Protein AF-A0A1S2LSZ5-F1 (afdb_monomer)

InterPro domains:
  IPR036388 Winged helix-like DNA-binding domain superfamily [G3DSA:1.10.10.10] (20-90)
  IPR036390 Winged helix DNA-binding domain superfamily [SSF46785] (25-77)
  IPR045651 Domain of unknown function DUF6398 [PF19935] (2-64)

Organism: NCBI:txid393763

pLDDT: mean 88.51, std 9.72, range [57.28, 97.44]

Structure (mmCIF, N/CA/C/O backbone):
data_AF-A0A1S2LSZ5-F1
#
_entry.id   AF-A0A1S2LSZ5-F1
#
loop_
_atom_site.group_PDB
_atom_site.id
_atom_site.type_symbol
_atom_site.label_atom_id
_atom_site.label_alt_id
_atom_site.label_comp_id
_atom_site.label_asym_id
_atom_site.label_entity_id
_atom_site.label_seq_id
_atom_site.pdbx_PDB_ins_code
_atom_site.Cartn_x
_atom_site.Cartn_y
_atom_site.Cartn_z
_atom_site.occupancy
_atom_site.B_iso_or_equiv
_atom_site.auth_seq_id
_atom_site.auth_comp_id
_atom_site.auth_asym_id
_atom_site.auth_atom_id
_atom_site.pdbx_PDB_model_num
ATOM 1 N N . MET A 1 1 ? 32.255 -9.014 -47.765 1.00 58.09 1 MET A N 1
ATOM 2 C CA . MET A 1 1 ? 30.830 -9.065 -47.355 1.00 58.09 1 MET A CA 1
ATOM 3 C C . MET A 1 1 ? 30.594 -9.249 -45.842 1.00 58.09 1 MET A C 1
ATOM 5 O O . MET A 1 1 ? 29.450 -9.121 -45.437 1.00 58.09 1 MET A O 1
ATOM 9 N N . LYS A 1 2 ? 31.616 -9.469 -44.988 1.00 57.28 2 LYS A N 1
ATOM 10 C CA . LYS A 1 2 ? 31.436 -9.709 -43.534 1.00 57.28 2 LYS A CA 1
ATOM 11 C C . LYS A 1 2 ? 30.922 -8.504 -42.713 1.00 57.28 2 LYS A C 1
ATOM 13 O O . LYS A 1 2 ? 30.093 -8.690 -41.836 1.00 57.28 2 LYS A O 1
ATOM 18 N N . GLY A 1 3 ? 31.297 -7.269 -43.065 1.00 60.22 3 GLY A N 1
ATOM 19 C CA . GLY A 1 3 ? 30.986 -6.093 -42.232 1.00 60.22 3 GLY A CA 1
ATOM 20 C C . GLY A 1 3 ? 29.507 -5.684 -42.137 1.00 60.22 3 GLY A C 1
ATOM 21 O O . GLY A 1 3 ? 29.098 -5.144 -41.121 1.00 60.22 3 GLY A O 1
ATOM 22 N N . LYS A 1 4 ? 28.664 -5.952 -43.148 1.00 63.38 4 LYS A N 1
ATOM 23 C CA . LYS A 1 4 ? 27.231 -5.580 -43.085 1.00 63.38 4 LYS A CA 1
ATOM 24 C C . LYS A 1 4 ? 26.403 -6.523 -42.205 1.00 63.38 4 LYS A C 1
ATOM 26 O O . LYS A 1 4 ? 25.440 -6.077 -41.592 1.00 63.38 4 LYS A O 1
ATOM 31 N N . ILE A 1 5 ? 26.782 -7.801 -42.143 1.00 68.38 5 ILE A N 1
ATOM 32 C CA . ILE A 1 5 ? 26.088 -8.828 -41.352 1.00 68.38 5 ILE A CA 1
ATOM 33 C C . ILE A 1 5 ? 26.384 -8.633 -39.860 1.00 68.38 5 ILE A C 1
ATOM 35 O O . ILE A 1 5 ? 25.473 -8.705 -39.043 1.00 68.38 5 ILE A O 1
ATOM 39 N N . GLU A 1 6 ? 27.630 -8.303 -39.513 1.00 71.81 6 GLU A N 1
ATOM 40 C CA . GLU A 1 6 ? 28.047 -8.042 -38.127 1.00 71.81 6 GLU A CA 1
ATOM 41 C C . GLU A 1 6 ? 27.370 -6.790 -37.542 1.00 71.81 6 GLU A C 1
ATOM 43 O O . GLU A 1 6 ? 26.903 -6.817 -36.405 1.00 71.81 6 GLU A O 1
ATOM 48 N N . ILE A 1 7 ? 27.225 -5.721 -38.338 1.00 78.44 7 ILE A N 1
ATOM 49 C CA . ILE A 1 7 ? 26.535 -4.490 -37.913 1.00 78.44 7 ILE A CA 1
ATOM 50 C C . ILE A 1 7 ? 25.037 -4.741 -37.688 1.00 78.44 7 ILE A C 1
ATOM 52 O O . ILE A 1 7 ? 24.481 -4.290 -36.687 1.00 78.44 7 ILE A O 1
ATOM 56 N N . TRP A 1 8 ? 24.380 -5.485 -38.585 1.00 79.06 8 TRP A N 1
ATOM 57 C CA . TRP A 1 8 ? 22.968 -5.845 -38.415 1.00 79.06 8 TRP A CA 1
ATOM 58 C C . TRP A 1 8 ? 22.747 -6.743 -37.196 1.00 79.06 8 TRP A C 1
ATOM 60 O O . TRP A 1 8 ? 21.814 -6.509 -36.433 1.00 79.06 8 TRP A O 1
ATOM 70 N N . ALA A 1 9 ? 23.625 -7.723 -36.966 1.00 80.75 9 ALA A N 1
ATOM 71 C CA . ALA A 1 9 ? 23.545 -8.588 -35.792 1.00 80.75 9 ALA A CA 1
ATOM 72 C C . ALA A 1 9 ? 23.690 -7.792 -34.482 1.00 80.75 9 ALA A C 1
ATOM 74 O O . ALA A 1 9 ? 22.892 -7.980 -33.566 1.00 80.75 9 ALA A O 1
ATOM 75 N N . ALA A 1 10 ? 24.643 -6.856 -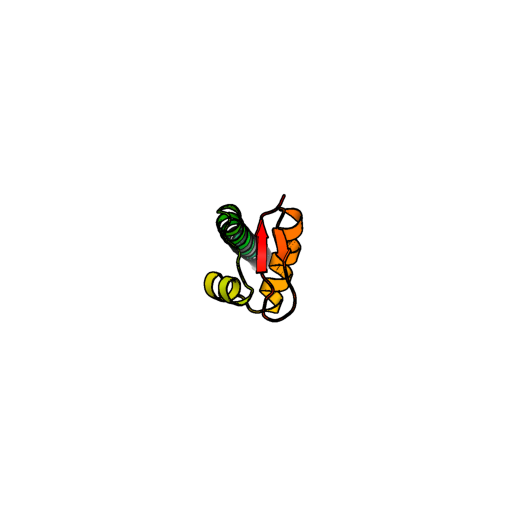34.408 1.00 80.5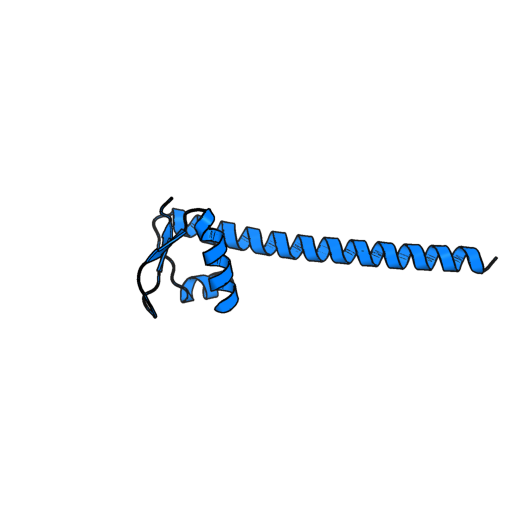6 10 ALA A N 1
ATOM 76 C CA . ALA A 1 10 ? 24.833 -6.008 -33.231 1.00 80.56 10 ALA A CA 1
ATOM 77 C C . ALA A 1 10 ? 23.623 -5.091 -32.959 1.00 80.56 10 ALA A C 1
ATOM 79 O O . ALA A 1 10 ? 23.178 -4.981 -31.816 1.00 80.56 10 ALA A O 1
ATOM 80 N N . ALA A 1 11 ? 23.052 -4.481 -34.004 1.00 83.12 11 ALA A N 1
ATOM 81 C CA . ALA A 1 11 ? 21.862 -3.636 -33.881 1.00 83.12 11 ALA A CA 1
ATOM 82 C C . ALA A 1 11 ? 20.634 -4.428 -33.397 1.00 83.12 11 ALA A C 1
ATOM 84 O O . ALA A 1 11 ? 19.893 -3.954 -32.535 1.00 83.12 11 ALA A O 1
ATOM 85 N N . VAL A 1 12 ? 20.444 -5.652 -33.904 1.00 87.12 12 VAL A N 1
ATOM 86 C CA . VAL A 1 12 ? 19.355 -6.542 -33.475 1.00 87.12 12 VAL A CA 1
ATOM 87 C C . VAL A 1 12 ? 19.533 -6.968 -32.017 1.00 87.12 12 VAL A C 1
ATOM 89 O O . VAL A 1 12 ? 18.574 -6.899 -31.255 1.00 87.12 12 VAL A O 1
ATOM 92 N N . ILE A 1 13 ? 20.743 -7.347 -31.595 1.00 85.31 13 ILE A N 1
ATOM 93 C CA . ILE A 1 13 ? 21.017 -7.738 -30.200 1.00 85.31 13 ILE A CA 1
ATOM 94 C C . ILE A 1 13 ? 20.728 -6.579 -29.236 1.00 85.31 13 ILE A C 1
ATOM 96 O O . ILE A 1 13 ? 20.063 -6.784 -28.221 1.00 85.31 13 ILE A O 1
ATOM 100 N N . HIS A 1 14 ? 21.164 -5.360 -29.564 1.00 82.00 14 HIS A N 1
ATOM 101 C CA . HIS A 1 14 ? 20.899 -4.180 -28.736 1.00 82.00 14 HIS A CA 1
ATOM 102 C C . HIS A 1 14 ? 19.398 -3.8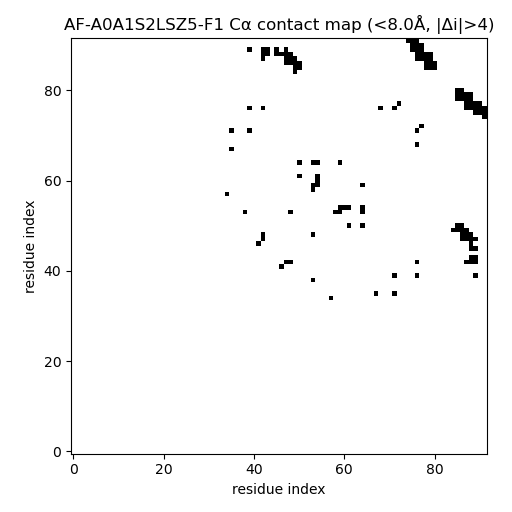52 -28.658 1.00 82.00 14 HIS A C 1
ATOM 104 O O . HIS A 1 14 ? 18.872 -3.591 -27.576 1.00 82.00 14 HIS A O 1
ATOM 110 N N . ALA A 1 15 ? 18.685 -3.908 -29.789 1.00 82.88 15 ALA A N 1
ATOM 111 C CA . ALA A 1 15 ? 17.242 -3.675 -29.825 1.00 82.88 15 ALA A CA 1
ATOM 112 C C . ALA A 1 15 ? 16.464 -4.729 -29.016 1.00 82.88 15 ALA A C 1
ATOM 114 O O . ALA A 1 15 ? 15.566 -4.374 -28.257 1.00 82.88 15 ALA A O 1
ATOM 115 N N . LEU A 1 16 ? 16.830 -6.010 -29.126 1.00 82.69 16 LEU A N 1
ATOM 116 C CA . LEU A 1 16 ? 16.216 -7.087 -28.344 1.00 82.69 16 LEU A CA 1
ATOM 117 C C . LEU A 1 16 ? 16.495 -6.944 -26.842 1.00 82.69 16 LEU A C 1
ATOM 119 O O . LEU A 1 16 ? 15.592 -7.172 -26.039 1.00 82.69 16 LEU A O 1
ATOM 123 N N . GLY A 1 17 ? 17.708 -6.525 -26.461 1.00 81.88 17 GLY A N 1
ATOM 124 C CA . GLY A 1 17 ? 18.043 -6.203 -25.071 1.00 81.88 17 GLY A CA 1
ATOM 125 C C . GLY A 1 17 ? 17.130 -5.116 -24.500 1.00 81.88 17 GLY A C 1
ATOM 126 O O . GLY A 1 17 ? 16.482 -5.333 -23.479 1.00 81.88 17 GLY A O 1
ATOM 127 N N . SER A 1 18 ? 16.985 -4.001 -25.221 1.00 80.12 18 SER A N 1
ATOM 128 C CA . SER A 1 18 ? 16.105 -2.894 -24.819 1.00 80.12 18 SER A CA 1
ATOM 129 C C . SER A 1 18 ? 14.625 -3.301 -24.732 1.00 80.12 18 SER A C 1
ATOM 131 O O . SER A 1 18 ? 13.920 -2.877 -23.817 1.00 80.12 18 SER A O 1
ATOM 133 N N . ILE A 1 19 ? 14.139 -4.158 -25.638 1.00 84.12 19 ILE A N 1
ATOM 134 C CA . ILE A 1 19 ? 12.759 -4.671 -25.588 1.00 84.12 19 ILE A CA 1
ATOM 135 C C . ILE A 1 19 ? 12.533 -5.513 -24.327 1.00 84.12 19 ILE A C 1
ATOM 137 O O . ILE A 1 19 ? 11.516 -5.337 -23.655 1.00 84.12 19 ILE A O 1
ATOM 141 N N . ASN A 1 20 ? 13.474 -6.395 -23.986 1.00 83.38 20 ASN A N 1
ATOM 142 C CA . ASN A 1 20 ? 13.363 -7.238 -22.795 1.00 83.38 20 ASN A CA 1
ATOM 143 C C . ASN A 1 20 ? 13.371 -6.409 -21.503 1.00 83.38 20 ASN A C 1
ATOM 145 O O . ASN A 1 20 ? 12.588 -6.695 -20.598 1.00 83.38 20 ASN A O 1
ATOM 149 N N . GLU A 1 21 ? 14.197 -5.363 -21.427 1.00 81.81 21 GLU A N 1
ATOM 150 C CA . GLU A 1 21 ? 14.216 -4.433 -20.289 1.00 81.81 21 GLU A CA 1
ATOM 151 C C . GLU A 1 21 ? 12.864 -3.730 -20.114 1.00 81.81 21 GLU A C 1
ATOM 153 O O . GLU A 1 21 ? 12.283 -3.772 -19.029 1.00 81.81 21 GLU A O 1
ATOM 158 N N . LEU A 1 22 ? 12.300 -3.177 -21.193 1.00 81.56 22 LEU A N 1
ATOM 159 C CA . LEU A 1 22 ? 10.985 -2.529 -21.158 1.00 81.56 22 LEU A CA 1
ATOM 160 C C . LEU A 1 22 ? 9.864 -3.497 -20.759 1.00 81.56 22 LEU A C 1
ATOM 162 O O . LEU A 1 22 ? 8.925 -3.106 -20.060 1.00 81.56 22 LEU A O 1
ATOM 166 N N . GLN A 1 23 ? 9.927 -4.754 -21.205 1.00 80.69 23 GLN A N 1
ATOM 167 C CA . GLN A 1 23 ? 8.954 -5.768 -20.798 1.00 80.69 23 GLN A CA 1
ATOM 168 C C . GLN A 1 23 ? 9.091 -6.125 -19.320 1.00 80.69 23 GLN A C 1
ATOM 170 O O . GLN A 1 23 ? 8.080 -6.223 -18.626 1.00 80.69 23 GLN A O 1
A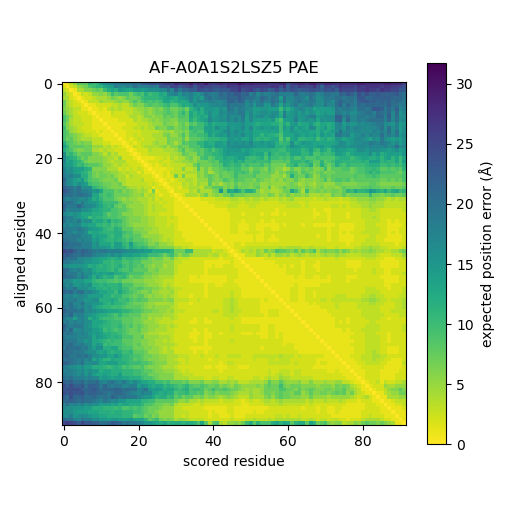TOM 175 N N . TYR A 1 24 ? 10.319 -6.258 -18.827 1.00 79.88 24 TYR A N 1
ATOM 176 C CA . TYR A 1 24 ? 10.587 -6.536 -17.422 1.00 79.88 24 TYR A CA 1
ATOM 177 C C . TYR A 1 24 ? 10.119 -5.395 -16.506 1.00 79.88 24 TYR A C 1
ATOM 179 O O . TYR A 1 24 ? 9.476 -5.642 -15.484 1.00 79.88 24 TYR A O 1
ATOM 187 N N . GLU A 1 25 ? 10.374 -4.142 -16.886 1.00 77.06 25 GLU A N 1
ATOM 188 C CA . GLU A 1 25 ? 9.864 -2.969 -16.168 1.00 77.06 25 GLU A CA 1
ATOM 189 C C . GLU A 1 25 ? 8.333 -2.940 -16.147 1.00 77.06 25 GLU A C 1
ATOM 191 O O . GLU A 1 25 ? 7.729 -2.741 -15.091 1.00 77.06 25 GLU A O 1
ATOM 196 N N . ARG A 1 26 ? 7.687 -3.195 -17.294 1.00 72.69 26 ARG A N 1
ATOM 197 C CA . ARG A 1 26 ? 6.221 -3.263 -17.379 1.00 72.69 26 ARG A CA 1
ATOM 198 C C . ARG A 1 26 ? 5.642 -4.365 -16.503 1.00 72.69 26 ARG A C 1
ATOM 200 O O . ARG A 1 26 ? 4.655 -4.108 -15.820 1.00 72.69 26 ARG A O 1
ATOM 207 N N . GLN A 1 27 ? 6.245 -5.553 -16.503 1.00 79.75 27 GLN A N 1
ATOM 208 C CA . GLN A 1 27 ? 5.781 -6.662 -15.673 1.00 79.75 27 GLN A CA 1
ATOM 209 C C . GLN A 1 27 ? 5.841 -6.291 -14.189 1.00 79.75 27 GLN A C 1
ATOM 211 O O . GLN A 1 27 ? 4.841 -6.416 -13.494 1.00 79.75 27 GLN A O 1
ATOM 216 N N . GLN A 1 28 ? 6.950 -5.708 -13.725 1.00 79.06 28 GLN A N 1
ATOM 217 C CA . GL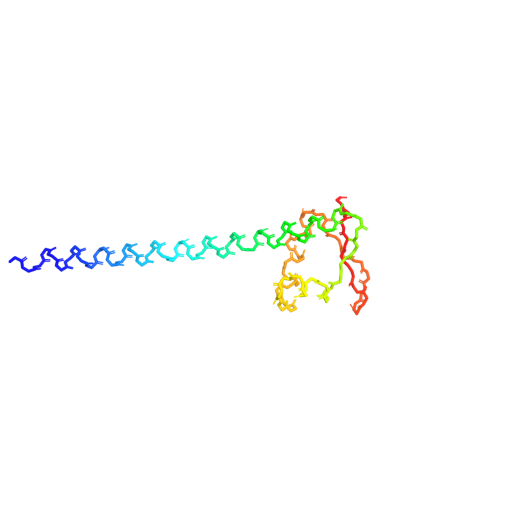N A 1 28 ? 7.061 -5.258 -12.334 1.00 79.06 28 GLN A CA 1
ATOM 218 C C . GLN A 1 28 ? 6.028 -4.187 -11.952 1.00 79.06 28 GLN A C 1
ATOM 220 O O . GLN A 1 28 ? 5.543 -4.172 -10.818 1.00 79.06 28 GLN A O 1
ATOM 225 N N . ILE A 1 29 ? 5.700 -3.270 -12.869 1.00 78.62 29 ILE A N 1
ATOM 226 C CA . ILE A 1 29 ? 4.656 -2.263 -12.634 1.00 78.62 29 ILE A CA 1
ATOM 227 C C . ILE A 1 29 ? 3.290 -2.941 -12.505 1.00 78.62 29 ILE A C 1
ATOM 229 O O . ILE A 1 29 ? 2.553 -2.630 -11.570 1.00 78.62 29 ILE A O 1
ATOM 233 N N . LEU A 1 30 ? 2.966 -3.875 -13.404 1.00 67.94 30 LEU A N 1
ATOM 234 C CA . LEU A 1 30 ? 1.704 -4.619 -13.369 1.00 67.94 30 LEU A CA 1
ATOM 235 C C . LEU A 1 30 ? 1.566 -5.425 -12.074 1.00 67.94 30 LEU A C 1
ATOM 237 O O . LEU A 1 30 ? 0.544 -5.301 -11.401 1.00 67.94 30 LEU A O 1
ATOM 241 N N . ASP A 1 31 ? 2.618 -6.138 -11.669 1.00 86.06 31 ASP A N 1
ATOM 242 C CA . ASP A 1 31 ? 2.640 -6.911 -10.422 1.00 86.06 31 ASP A CA 1
ATOM 243 C C . ASP A 1 31 ? 2.387 -6.005 -9.200 1.00 86.06 31 ASP A C 1
ATOM 245 O O . ASP A 1 31 ? 1.687 -6.367 -8.250 1.00 86.06 31 ASP A O 1
ATOM 249 N N . LYS A 1 32 ? 2.923 -4.778 -9.221 1.00 89.69 32 LYS A N 1
ATOM 250 C CA . LYS A 1 32 ? 2.728 -3.800 -8.144 1.00 89.69 32 LYS A CA 1
ATOM 251 C C . LYS A 1 32 ? 1.301 -3.249 -8.104 1.00 89.69 32 LYS A C 1
ATOM 253 O O . LYS A 1 32 ? 0.736 -3.112 -7.015 1.00 89.69 32 LYS A O 1
ATOM 258 N N . GLU A 1 33 ? 0.731 -2.902 -9.254 1.00 93.19 33 GLU A N 1
ATOM 259 C CA . GLU A 1 33 ? -0.641 -2.390 -9.337 1.00 93.19 33 GLU A CA 1
ATOM 260 C C . GLU A 1 33 ? -1.667 -3.467 -8.967 1.00 93.19 33 GLU A C 1
ATOM 262 O O . GLU A 1 33 ? -2.626 -3.186 -8.246 1.00 93.19 33 GLU A O 1
ATOM 267 N N . GLU A 1 34 ? -1.427 -4.724 -9.339 1.00 93.75 34 GLU A N 1
ATOM 268 C CA . GLU A 1 34 ? -2.266 -5.848 -8.919 1.00 93.75 34 GLU A CA 1
ATOM 269 C C . GLU A 1 34 ? -2.292 -5.994 -7.389 1.00 93.75 34 GLU A C 1
ATOM 271 O O . GLU A 1 34 ? -3.359 -6.126 -6.776 1.00 93.75 34 GLU A O 1
ATOM 276 N N . VAL A 1 35 ? -1.128 -5.872 -6.739 1.00 95.19 35 VAL A N 1
ATOM 277 C CA . VAL A 1 35 ? -1.029 -5.882 -5.273 1.00 95.19 35 VAL A CA 1
ATOM 278 C C . VAL A 1 35 ? -1.812 -4.724 -4.645 1.00 95.19 35 VAL A C 1
ATOM 280 O O . VAL A 1 35 ? -2.530 -4.938 -3.662 1.00 95.19 35 VAL A O 1
ATOM 283 N N . LYS A 1 36 ? -1.714 -3.509 -5.198 1.00 96.19 36 LYS A N 1
ATOM 284 C CA . LYS A 1 36 ? -2.480 -2.345 -4.717 1.00 96.19 36 LYS A CA 1
ATOM 285 C C . LYS A 1 36 ? -3.977 -2.586 -4.797 1.00 96.19 36 LYS A C 1
ATOM 287 O O . LYS A 1 36 ? -4.667 -2.406 -3.792 1.00 96.19 36 LYS A O 1
ATOM 292 N N . ILE A 1 37 ? -4.459 -3.034 -5.956 1.00 96.12 37 ILE A N 1
ATOM 293 C CA . ILE A 1 37 ? -5.874 -3.332 -6.185 1.00 96.12 37 ILE A CA 1
ATOM 294 C C . ILE A 1 37 ? -6.347 -4.371 -5.172 1.00 96.12 37 ILE A C 1
ATOM 296 O O . ILE A 1 37 ? -7.346 -4.146 -4.494 1.00 96.12 37 ILE A O 1
ATOM 300 N N . ARG A 1 38 ? -5.598 -5.464 -4.986 1.00 95.19 38 ARG A N 1
ATOM 301 C CA . ARG A 1 38 ? -5.953 -6.520 -4.031 1.00 95.19 38 ARG A CA 1
ATOM 302 C C . ARG A 1 38 ? -6.098 -5.996 -2.601 1.00 95.19 38 ARG A C 1
ATOM 304 O O . ARG A 1 38 ? -7.084 -6.314 -1.936 1.00 95.19 38 ARG A O 1
ATOM 311 N N . ILE A 1 39 ? -5.140 -5.202 -2.119 1.00 96.81 39 ILE A N 1
ATOM 312 C CA . ILE A 1 39 ? -5.204 -4.625 -0.767 1.00 96.81 39 ILE A CA 1
ATOM 313 C C . ILE A 1 39 ? -6.362 -3.633 -0.650 1.00 96.81 39 ILE A C 1
ATOM 315 O O . ILE A 1 39 ? -7.133 -3.711 0.309 1.00 96.81 39 ILE A O 1
ATOM 319 N N . LEU A 1 40 ? -6.526 -2.742 -1.628 1.00 96.50 40 LEU A N 1
ATOM 320 C CA . LEU A 1 40 ? -7.591 -1.743 -1.622 1.00 96.50 40 LEU A CA 1
ATOM 321 C C . LEU A 1 40 ? -8.981 -2.394 -1.659 1.00 96.50 40 LEU A C 1
ATOM 323 O O . LEU A 1 40 ? -9.863 -1.975 -0.913 1.00 96.50 40 LEU A O 1
ATOM 327 N N . SER A 1 41 ? -9.169 -3.447 -2.458 1.00 96.69 41 SER A N 1
ATOM 328 C CA . SER A 1 41 ? -10.416 -4.216 -2.514 1.00 96.69 41 SER A CA 1
ATOM 329 C C . SER A 1 41 ? -10.786 -4.820 -1.164 1.00 96.69 41 SER A C 1
ATOM 331 O O . SER A 1 41 ? -11.952 -4.768 -0.796 1.00 96.69 41 SER A O 1
ATOM 333 N N . ILE A 1 42 ? -9.816 -5.340 -0.402 1.00 96.56 42 ILE A N 1
ATOM 334 C CA . ILE A 1 42 ? -10.068 -5.868 0.949 1.00 96.56 42 ILE A CA 1
ATOM 335 C C . ILE A 1 42 ? -10.422 -4.737 1.921 1.00 96.56 42 ILE A C 1
ATOM 337 O O . ILE A 1 42 ? -11.347 -4.874 2.715 1.00 96.56 42 ILE A O 1
ATOM 341 N N . LEU A 1 43 ? -9.703 -3.614 1.874 1.00 96.81 43 LEU A N 1
ATOM 342 C CA . LEU A 1 43 ? -9.967 -2.485 2.771 1.00 96.81 43 LEU A CA 1
ATOM 343 C C . LEU A 1 43 ? -11.341 -1.849 2.517 1.00 96.81 43 LEU A C 1
ATOM 345 O O . LEU A 1 43 ? -11.984 -1.391 3.459 1.00 96.81 43 LEU A O 1
ATOM 349 N N . LYS A 1 44 ? -11.807 -1.861 1.263 1.00 96.00 44 LYS A N 1
ATOM 350 C CA . LYS A 1 44 ? -13.137 -1.383 0.860 1.00 96.00 44 LYS A CA 1
ATOM 351 C C . LYS A 1 44 ? -14.296 -2.252 1.368 1.00 96.00 44 LYS A C 1
ATOM 353 O O . LYS A 1 44 ? -15.432 -1.804 1.283 1.00 96.00 44 LYS A O 1
ATOM 358 N N . THR A 1 45 ? -14.055 -3.450 1.914 1.00 95.62 45 THR A N 1
ATOM 359 C CA . THR A 1 45 ? -15.112 -4.293 2.518 1.00 95.62 45 THR A CA 1
ATOM 360 C C . THR A 1 45 ? -15.350 -3.993 4.008 1.00 95.62 45 THR A C 1
ATOM 362 O O . THR A 1 45 ? -15.664 -4.908 4.768 1.00 95.62 45 THR A O 1
ATOM 365 N N . ASP A 1 46 ? -15.083 -2.767 4.467 1.00 87.38 46 ASP A N 1
ATOM 366 C CA . ASP A 1 46 ? -15.109 -2.345 5.883 1.00 87.38 46 ASP A CA 1
ATOM 367 C C . ASP A 1 46 ? -14.189 -3.146 6.831 1.00 87.38 46 ASP A C 1
ATOM 369 O O . ASP A 1 46 ? -14.278 -3.060 8.060 1.00 87.38 46 ASP A O 1
ATOM 373 N N . ARG A 1 47 ? -13.242 -3.912 6.276 1.00 94.12 47 ARG A N 1
ATOM 374 C CA . ARG A 1 47 ? -12.245 -4.665 7.039 1.00 94.12 47 ARG A CA 1
ATOM 375 C C . ARG A 1 47 ? -10.966 -3.849 7.196 1.00 94.12 47 ARG A C 1
ATOM 377 O O . ARG A 1 47 ? -10.426 -3.310 6.239 1.00 94.12 47 ARG A O 1
ATOM 384 N N . SER A 1 48 ? -10.403 -3.856 8.403 1.00 96.25 48 SER A N 1
ATOM 385 C CA . SER A 1 48 ? -9.055 -3.335 8.642 1.00 96.25 48 SER A CA 1
ATOM 386 C C . SER A 1 48 ? -7.970 -4.386 8.385 1.00 96.25 48 SER A C 1
ATOM 388 O O . SER A 1 48 ? -8.177 -5.554 8.722 1.00 96.25 48 SER A O 1
ATOM 390 N N . LEU A 1 49 ? -6.789 -3.968 7.920 1.00 96.88 49 LEU A N 1
ATOM 391 C CA . LEU A 1 49 ? -5.607 -4.833 7.788 1.00 96.88 49 LEU A CA 1
ATOM 392 C C . LEU A 1 49 ? -4.434 -4.346 8.639 1.00 96.88 49 LEU A C 1
ATOM 394 O O . LEU A 1 49 ? -4.179 -3.152 8.754 1.00 96.88 49 LEU A O 1
ATOM 398 N N . THR A 1 50 ? -3.673 -5.273 9.206 1.00 96.25 50 THR A N 1
ATOM 399 C CA . THR A 1 50 ? -2.396 -4.998 9.877 1.00 96.25 50 THR A CA 1
ATOM 400 C C . THR A 1 50 ? -1.208 -5.173 8.929 1.00 96.25 50 THR A C 1
ATOM 402 O O . THR A 1 50 ? -1.283 -5.864 7.914 1.00 96.25 50 THR A O 1
ATOM 405 N N . ASN A 1 51 ? -0.040 -4.648 9.318 1.00 94.75 51 ASN A N 1
ATOM 406 C CA . ASN A 1 51 ? 1.224 -4.932 8.624 1.00 94.75 51 ASN A CA 1
ATOM 407 C C . ASN A 1 51 ? 1.516 -6.437 8.494 1.00 94.75 51 ASN A C 1
ATOM 409 O O . ASN A 1 51 ? 2.162 -6.861 7.542 1.00 94.75 51 ASN A O 1
ATOM 413 N N . LYS A 1 52 ? 1.105 -7.260 9.468 1.00 94.81 52 LYS A N 1
ATOM 414 C CA . LYS A 1 52 ? 1.326 -8.711 9.410 1.00 94.81 52 LYS A CA 1
ATOM 415 C C . LYS A 1 52 ? 0.463 -9.349 8.324 1.00 94.81 52 LYS A C 1
ATOM 417 O O . LYS A 1 52 ? 1.000 -10.100 7.522 1.00 94.81 52 LYS A O 1
ATOM 422 N N . GLU A 1 53 ? -0.821 -9.010 8.282 1.00 95.94 53 GLU A N 1
ATOM 423 C CA . GLU A 1 53 ? -1.752 -9.558 7.291 1.00 95.94 53 GLU A CA 1
A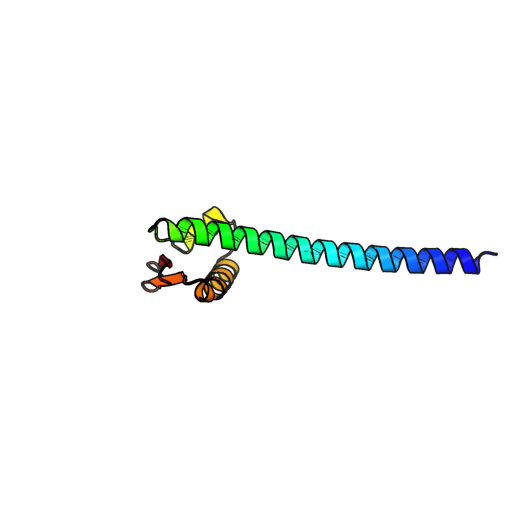TOM 424 C C . GLU A 1 53 ? -1.358 -9.162 5.868 1.00 95.94 53 GLU A C 1
ATOM 426 O O . GLU A 1 53 ? -1.340 -10.020 4.995 1.00 95.94 53 GLU A O 1
ATOM 431 N N . ILE A 1 54 ? -0.953 -7.908 5.633 1.00 95.56 54 ILE A N 1
ATOM 432 C CA . ILE A 1 54 ? -0.517 -7.482 4.293 1.00 95.56 54 ILE A CA 1
ATOM 433 C C . ILE A 1 54 ? 0.697 -8.296 3.837 1.00 95.56 54 ILE A C 1
ATOM 435 O O . ILE A 1 54 ? 0.677 -8.841 2.741 1.00 95.56 54 ILE A O 1
ATOM 439 N N . ARG A 1 55 ? 1.715 -8.464 4.693 1.00 95.00 55 ARG A N 1
ATOM 440 C CA . ARG A 1 55 ? 2.888 -9.295 4.362 1.00 95.00 55 ARG A CA 1
ATOM 441 C C . ARG A 1 55 ? 2.520 -10.751 4.075 1.00 95.00 55 ARG A C 1
ATOM 443 O O . ARG A 1 55 ? 3.146 -11.370 3.230 1.00 95.00 55 ARG A O 1
ATOM 450 N N . GLN A 1 56 ? 1.522 -11.301 4.768 1.00 95.44 56 GLN A N 1
ATOM 451 C CA . GLN A 1 56 ? 1.041 -12.662 4.511 1.00 95.44 56 GLN A CA 1
ATOM 452 C C . GLN A 1 56 ? 0.266 -12.772 3.193 1.00 95.44 56 GLN A C 1
ATOM 454 O O . GLN A 1 56 ? 0.315 -13.813 2.552 1.00 95.44 56 GLN A O 1
ATOM 459 N N . LEU A 1 57 ? -0.445 -11.719 2.788 1.00 94.62 57 LEU A N 1
ATOM 460 C CA . LEU A 1 57 ? -1.214 -11.699 1.543 1.00 94.62 57 LEU A CA 1
ATOM 461 C C . LEU A 1 57 ? -0.336 -11.499 0.303 1.00 94.62 57 LEU A C 1
ATOM 463 O O . LEU A 1 57 ? -0.700 -11.984 -0.768 1.00 94.62 57 LEU A O 1
ATOM 467 N N . THR A 1 58 ? 0.765 -10.756 0.438 1.00 92.88 58 THR A N 1
ATOM 468 C CA . THR A 1 58 ? 1.570 -10.272 -0.696 1.00 92.88 58 THR A CA 1
ATOM 469 C C .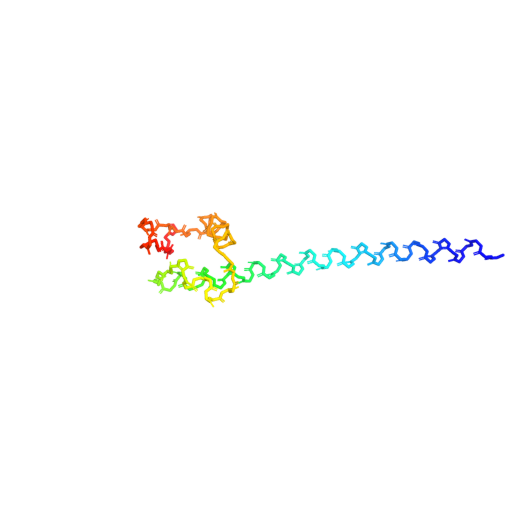 THR A 1 58 ? 3.009 -10.779 -0.705 1.00 92.88 58 THR A C 1
ATOM 471 O O . THR A 1 58 ? 3.758 -10.425 -1.607 1.00 92.88 58 THR A O 1
ATOM 474 N N . GLU A 1 59 ? 3.426 -11.519 0.326 1.00 93.00 59 GLU A N 1
ATOM 475 C CA . GLU A 1 59 ? 4.813 -11.971 0.546 1.00 93.00 59 GLU A CA 1
ATOM 476 C C . GLU A 1 59 ? 5.853 -10.834 0.618 1.00 93.00 59 GLU A C 1
ATOM 478 O O . GLU A 1 59 ? 7.063 -11.057 0.659 1.00 93.00 59 GLU A O 1
ATOM 483 N N . MET A 1 60 ? 5.394 -9.584 0.709 1.00 94.12 60 MET A N 1
ATOM 484 C CA . MET A 1 60 ? 6.260 -8.419 0.820 1.00 94.12 60 MET A CA 1
ATOM 485 C C . MET A 1 60 ? 6.949 -8.361 2.183 1.00 94.12 60 MET A C 1
ATOM 487 O O . MET A 1 60 ? 6.418 -8.759 3.222 1.00 94.12 60 MET A O 1
ATOM 491 N N . ASN A 1 61 ? 8.122 -7.739 2.214 1.00 95.25 61 ASN A N 1
ATOM 492 C CA . ASN A 1 61 ? 8.773 -7.375 3.464 1.00 95.25 61 ASN A CA 1
ATOM 493 C C . ASN A 1 61 ? 8.177 -6.089 4.071 1.00 95.25 61 ASN A C 1
ATOM 495 O O . ASN A 1 61 ? 7.388 -5.366 3.464 1.00 95.25 61 ASN A O 1
ATOM 499 N N . GLN A 1 62 ? 8.594 -5.763 5.297 1.00 93.38 62 GLN A N 1
ATOM 500 C CA . GLN A 1 62 ? 8.085 -4.593 6.018 1.00 93.38 62 GLN A CA 1
ATOM 501 C C . GLN A 1 62 ? 8.308 -3.271 5.265 1.00 93.38 62 GLN A C 1
ATOM 503 O O . GLN A 1 62 ? 7.404 -2.442 5.227 1.00 93.38 62 GLN A O 1
ATOM 508 N N . LYS A 1 63 ? 9.484 -3.056 4.659 1.00 95.50 63 LYS A N 1
ATOM 509 C CA . LYS A 1 63 ? 9.783 -1.805 3.937 1.00 95.50 63 LYS A CA 1
ATOM 510 C C . LYS A 1 63 ? 8.905 -1.662 2.693 1.00 95.50 63 LYS A C 1
ATOM 512 O O . LYS A 1 63 ? 8.428 -0.567 2.409 1.00 95.50 63 LYS A O 1
ATOM 517 N N . GLN A 1 64 ? 8.686 -2.761 1.977 1.00 95.12 64 GLN A N 1
ATOM 518 C CA . GLN A 1 64 ? 7.803 -2.820 0.815 1.00 95.12 64 GLN A CA 1
ATOM 519 C C . GLN A 1 64 ? 6.353 -2.499 1.198 1.00 95.12 64 GLN A C 1
ATOM 521 O O . GLN A 1 64 ? 5.745 -1.648 0.557 1.00 95.12 64 GLN A O 1
ATOM 526 N N . VAL A 1 65 ? 5.836 -3.080 2.287 1.00 94.94 65 VAL A N 1
ATOM 527 C CA . VAL A 1 65 ? 4.483 -2.768 2.783 1.00 94.94 65 VAL A CA 1
ATOM 528 C C . VAL A 1 65 ? 4.340 -1.299 3.180 1.00 94.94 65 VAL A C 1
ATOM 530 O O . VAL A 1 65 ? 3.349 -0.669 2.832 1.00 94.94 65 VAL A O 1
ATOM 533 N N . GLN A 1 66 ? 5.334 -0.717 3.856 1.00 94.25 66 GLN A N 1
ATOM 534 C CA . GLN A 1 66 ? 5.286 0.703 4.228 1.00 94.25 66 GLN A CA 1
ATOM 535 C C . GLN A 1 66 ? 5.239 1.626 3.001 1.00 94.25 66 GLN A C 1
ATOM 537 O O . GLN A 1 66 ? 4.500 2.606 3.000 1.00 94.25 66 GLN A O 1
ATOM 542 N N . ARG A 1 67 ? 5.985 1.298 1.936 1.00 95.31 67 ARG A N 1
ATOM 543 C CA . ARG A 1 67 ? 5.914 2.031 0.660 1.00 95.31 67 ARG A CA 1
ATOM 544 C C . ARG A 1 67 ? 4.555 1.855 -0.018 1.00 95.31 67 ARG A C 1
ATOM 546 O O . ARG A 1 67 ? 3.971 2.847 -0.430 1.00 95.31 67 ARG A O 1
ATOM 553 N N . LEU A 1 68 ? 4.044 0.622 -0.074 1.00 95.56 68 LEU A N 1
ATOM 554 C CA . LEU A 1 68 ? 2.735 0.304 -0.648 1.00 95.56 68 LEU A CA 1
ATOM 555 C C . LEU A 1 68 ? 1.616 1.110 0.021 1.00 95.56 68 LEU A C 1
ATOM 557 O O . LEU A 1 68 ? 0.828 1.746 -0.668 1.00 95.56 68 LEU A O 1
ATOM 561 N N . ILE A 1 69 ? 1.566 1.109 1.356 1.00 95.25 69 ILE A N 1
ATOM 562 C CA . ILE A 1 69 ? 0.546 1.853 2.102 1.00 95.25 69 ILE A CA 1
ATOM 563 C C . ILE A 1 69 ? 0.646 3.349 1.834 1.00 95.25 69 ILE A C 1
ATOM 565 O O . ILE A 1 69 ? -0.380 3.972 1.603 1.00 95.25 69 ILE A O 1
ATOM 569 N N . LYS A 1 70 ? 1.859 3.910 1.820 1.00 95.44 70 LYS A N 1
ATOM 570 C CA . LYS A 1 70 ? 2.059 5.333 1.526 1.00 95.44 70 LYS A CA 1
ATOM 571 C C . LYS A 1 70 ? 1.520 5.722 0.147 1.00 95.44 70 LYS A C 1
ATOM 573 O O . LYS A 1 70 ? 1.020 6.824 -0.023 1.00 95.44 70 LYS A O 1
ATOM 578 N N . GLU A 1 71 ? 1.627 4.836 -0.839 1.00 95.25 71 GLU A N 1
ATOM 579 C CA . GLU A 1 71 ? 1.028 5.068 -2.158 1.00 95.25 71 GLU A CA 1
ATOM 580 C C . GLU A 1 71 ? -0.503 4.997 -2.096 1.00 95.25 71 GLU A C 1
ATOM 582 O O . GLU A 1 71 ? -1.169 5.877 -2.629 1.00 95.25 71 GLU A O 1
ATOM 587 N N . LEU A 1 72 ? -1.052 4.015 -1.375 1.00 96.25 72 LEU A N 1
ATOM 588 C CA . LEU A 1 72 ? -2.497 3.839 -1.196 1.00 96.25 72 LEU A CA 1
ATOM 589 C C . LEU A 1 72 ? -3.165 4.921 -0.324 1.00 96.25 72 LEU A C 1
ATOM 591 O O . LEU A 1 72 ? -4.392 5.015 -0.311 1.00 96.25 72 LEU A O 1
ATOM 595 N N . GLU A 1 73 ? -2.405 5.751 0.400 1.00 96.00 73 GLU A N 1
ATOM 596 C CA . GLU A 1 73 ? -2.952 6.925 1.100 1.00 96.00 73 GLU A CA 1
ATOM 597 C C . GLU A 1 73 ? -3.649 7.884 0.123 1.00 96.00 73 GLU A C 1
ATOM 599 O O . GLU A 1 73 ? -4.694 8.444 0.457 1.00 96.00 73 GLU A O 1
ATOM 604 N N . LEU A 1 74 ? -3.127 8.009 -1.106 1.00 95.00 74 LEU A N 1
ATOM 605 C CA . LEU A 1 74 ? -3.743 8.802 -2.177 1.00 95.00 74 LEU A CA 1
ATOM 606 C C . LEU A 1 74 ? -5.089 8.227 -2.635 1.00 95.00 74 LEU A C 1
ATOM 608 O O . LEU A 1 74 ? -5.947 8.969 -3.104 1.00 95.00 74 LEU A O 1
ATOM 612 N N . ASP A 1 75 ? -5.288 6.924 -2.444 1.00 95.75 75 ASP A N 1
ATOM 613 C CA . ASP A 1 75 ? -6.511 6.204 -2.791 1.00 95.75 75 ASP A CA 1
ATOM 614 C C . ASP A 1 75 ? -7.493 6.104 -1.609 1.00 95.75 75 ASP A C 1
ATOM 616 O O . ASP A 1 75 ? -8.473 5.363 -1.688 1.00 95.75 75 ASP A O 1
ATOM 620 N N . GLY A 1 76 ? -7.252 6.825 -0.505 1.00 95.81 76 GLY A N 1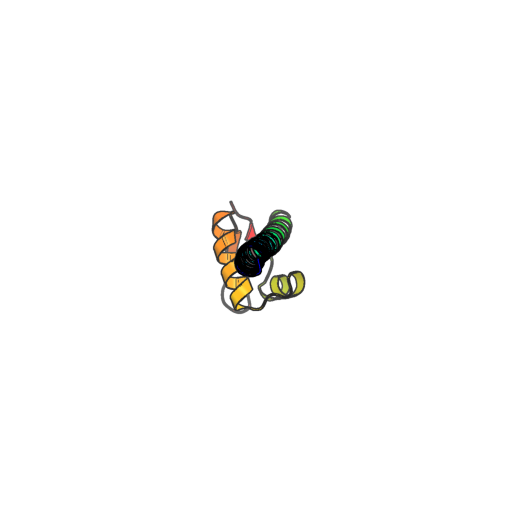
ATOM 621 C CA . GLY A 1 76 ? -8.151 6.885 0.656 1.00 95.81 76 GLY A CA 1
ATOM 622 C C . GLY A 1 76 ? -7.852 5.869 1.764 1.00 95.81 76 GLY A C 1
ATOM 623 O O . GLY A 1 76 ? -8.691 5.649 2.643 1.00 95.81 76 GLY A O 1
ATOM 624 N N . VAL A 1 77 ? -6.678 5.227 1.759 1.00 97.19 77 VAL A N 1
ATOM 625 C CA . VAL A 1 77 ? -6.246 4.376 2.880 1.00 97.19 77 VAL A CA 1
ATOM 626 C C . VAL A 1 77 ? -5.717 5.235 4.027 1.00 97.19 77 VAL A C 1
ATOM 628 O O . VAL A 1 77 ? -4.845 6.076 3.840 1.00 97.19 77 VAL A O 1
ATOM 631 N N . LYS A 1 78 ? -6.211 5.000 5.247 1.00 96.38 78 LYS A N 1
ATOM 632 C CA . LYS A 1 78 ? -5.768 5.709 6.458 1.00 96.38 78 LYS A CA 1
ATOM 633 C C . LYS A 1 78 ? -5.145 4.765 7.473 1.00 96.38 78 LYS A C 1
ATOM 635 O O . LYS A 1 78 ? -5.557 3.614 7.630 1.00 96.38 78 LYS A O 1
ATOM 640 N N . ILE A 1 79 ? -4.164 5.287 8.204 1.00 95.69 79 ILE A N 1
ATOM 641 C CA . ILE A 1 79 ? -3.489 4.592 9.299 1.00 95.69 79 ILE A CA 1
ATOM 642 C C . ILE A 1 79 ? -4.231 4.866 10.611 1.00 95.69 79 ILE A C 1
ATOM 644 O O . ILE A 1 79 ? -4.446 6.017 10.985 1.00 95.69 79 ILE A O 1
ATOM 648 N N . VAL A 1 80 ? -4.574 3.808 11.344 1.00 95.38 80 VAL A N 1
ATOM 649 C CA . VAL A 1 80 ? -5.205 3.879 12.667 1.00 95.38 80 VAL A CA 1
ATOM 650 C C . VAL A 1 80 ? -4.320 3.186 13.699 1.00 95.38 80 VAL A C 1
ATOM 652 O O . VAL A 1 80 ? -3.895 2.044 13.520 1.00 95.38 80 VAL A O 1
ATOM 655 N N . GLY A 1 81 ? -4.069 3.866 14.818 1.00 91.25 81 GLY A N 1
ATOM 656 C CA . GLY A 1 81 ? -3.235 3.355 15.905 1.00 91.25 81 GLY A CA 1
ATOM 657 C C . GLY A 1 81 ? -1.736 3.600 15.707 1.00 91.25 81 GLY A C 1
ATOM 658 O O . GLY A 1 81 ? -1.307 4.303 14.796 1.00 91.25 81 GLY A O 1
ATOM 659 N N . LYS A 1 82 ? -0.928 3.053 16.623 1.00 87.06 82 LYS A N 1
ATOM 660 C CA . LYS A 1 82 ? 0.537 3.192 16.639 1.00 87.06 82 LYS A CA 1
ATOM 661 C C . LYS A 1 82 ? 1.209 1.873 17.035 1.00 87.06 82 LYS A C 1
ATOM 663 O O . LYS A 1 82 ? 0.645 1.075 17.791 1.00 87.06 82 LYS A O 1
ATOM 668 N N . GLY A 1 83 ? 2.442 1.676 16.568 1.00 82.81 83 GLY A N 1
ATOM 669 C CA . GLY A 1 83 ? 3.281 0.525 16.912 1.00 82.81 83 GLY A CA 1
ATOM 670 C C . GLY A 1 83 ? 2.675 -0.813 16.475 1.00 82.81 83 GLY A C 1
ATOM 671 O O . GLY A 1 83 ? 2.175 -0.955 15.364 1.00 82.81 83 GLY A O 1
ATOM 672 N N . ALA A 1 84 ? 2.694 -1.810 17.362 1.00 80.38 84 ALA A N 1
ATOM 673 C CA . ALA A 1 84 ? 2.192 -3.157 17.065 1.00 80.38 84 ALA A CA 1
ATOM 674 C C . ALA A 1 84 ? 0.681 -3.216 16.764 1.00 80.38 84 ALA A C 1
ATOM 676 O O . ALA A 1 84 ? 0.208 -4.192 16.187 1.00 80.38 84 ALA A O 1
ATOM 677 N N . ARG A 1 85 ? -0.079 -2.178 17.143 1.00 87.12 85 ARG A N 1
ATOM 678 C CA . ARG A 1 85 ? -1.532 -2.088 16.928 1.00 87.12 85 ARG A CA 1
ATOM 679 C C . ARG A 1 85 ? -1.916 -1.287 15.685 1.00 87.12 85 ARG A C 1
ATOM 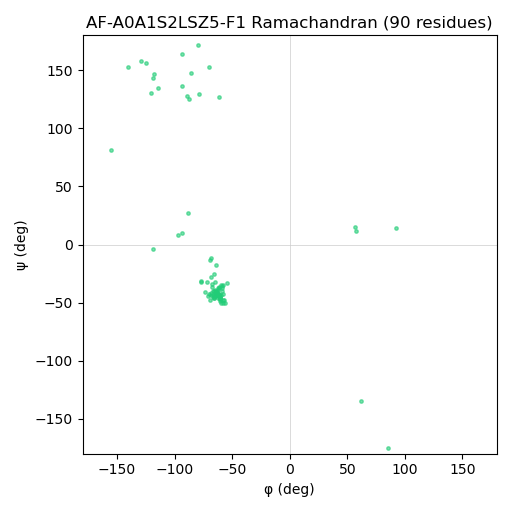681 O O . ARG A 1 85 ? -3.098 -1.009 15.505 1.00 87.12 85 ARG A O 1
ATOM 688 N N . THR A 1 86 ? -0.951 -0.903 14.851 1.00 93.12 86 THR A N 1
ATOM 689 C CA . THR A 1 86 ? -1.234 -0.186 13.607 1.00 93.12 86 THR A CA 1
ATOM 690 C C . THR A 1 86 ? -2.106 -1.030 12.679 1.00 93.12 86 THR A C 1
ATOM 692 O O . THR A 1 86 ? -1.762 -2.169 12.344 1.00 93.12 86 THR A O 1
ATOM 695 N N . LYS A 1 87 ? -3.215 -0.432 12.251 1.00 96.38 87 LYS A N 1
ATOM 696 C CA . LYS A 1 87 ? -4.163 -0.966 11.277 1.00 96.38 87 LYS A CA 1
ATOM 697 C C . LYS A 1 87 ? -4.349 0.031 10.140 1.00 96.38 87 LYS A C 1
ATOM 699 O O . LYS A 1 87 ? -4.158 1.230 10.323 1.00 96.38 87 LYS A O 1
ATOM 704 N N . TYR A 1 88 ? -4.760 -0.478 8.995 1.00 96.94 88 TYR A N 1
ATOM 705 C CA . TYR A 1 88 ? -5.105 0.281 7.807 1.00 96.94 88 TYR A CA 1
ATOM 706 C C . TYR A 1 88 ? -6.591 0.102 7.539 1.00 96.94 88 TYR A C 1
ATOM 708 O O . TYR A 1 88 ? -7.094 -1.018 7.652 1.00 96.94 88 TYR A O 1
ATOM 716 N N . ILE A 1 89 ? -7.280 1.197 7.236 1.00 97.19 89 ILE A N 1
ATOM 717 C CA . ILE A 1 89 ? -8.709 1.222 6.905 1.00 97.19 89 ILE A CA 1
ATOM 718 C C . ILE A 1 89 ? -8.922 1.996 5.610 1.00 97.19 89 ILE A C 1
ATOM 720 O O . ILE A 1 89 ? -8.098 2.840 5.255 1.00 97.19 89 ILE A O 1
ATOM 724 N N . TYR A 1 90 ? -10.043 1.747 4.943 1.00 97.44 90 TYR A N 1
ATOM 725 C CA . TYR A 1 90 ? -10.523 2.613 3.876 1.00 97.44 90 TYR A CA 1
ATOM 726 C C . TYR A 1 90 ? -11.384 3.734 4.467 1.00 97.44 90 TYR A C 1
ATOM 728 O O . TYR A 1 90 ? -12.317 3.477 5.225 1.00 97.44 90 TYR A O 1
ATOM 736 N N . SER A 1 91 ? -11.035 4.982 4.175 1.00 93.88 91 SER A N 1
ATOM 737 C CA . SER A 1 91 ? -11.776 6.173 4.594 1.00 93.88 91 SER A CA 1
ATOM 738 C C . SER A 1 91 ? -11.461 7.293 3.596 1.00 93.88 91 SER A C 1
ATOM 740 O O . SER A 1 91 ? -10.564 8.098 3.874 1.00 93.88 91 SER A O 1
ATOM 742 N N . PRO A 1 92 ? -12.132 7.300 2.429 1.00 83.88 92 PRO A N 1
ATOM 743 C CA . PRO A 1 92 ? -11.947 8.327 1.410 1.00 83.88 92 PRO A CA 1
ATOM 744 C C . PRO A 1 92 ? -12.363 9.718 1.907 1.00 83.88 92 PRO A C 1
ATOM 746 O O . PRO A 1 92 ? -13.073 9.813 2.939 1.00 83.88 92 PRO A O 1
#

Secondary structure (DSSP, 8-state):
-HHHHHHHHHHHHHHHHHHHHHHHHHHHHHHHHHHHHHHHHHHTTT--EEHHHHHHHH---HHHHHHHHHHHGGGTEEEESSGGG-EEEE--

Mean predicted aligned error: 7.39 Å

Radius of gyration: 21.08 Å; Cα contacts (8 Å, |Δi|>4): 69; chains: 1; bounding box: 46×22×64 Å

Nearest PDB structures (foldseek):
  4kmf-assembly1_A-2  TM=8.018E-01  e=3.977E-02  Carassius auratus
  3e6m-assembly3_E  TM=5.727E-01  e=7.752E-02  Ruegeria pomeroyi
  2zkz-assembly2_C  TM=5.980E-01  e=7.252E-02  Bacillus anthracis
  3e6m-assembly1_B  TM=6.320E-01  e=1.615E-01  Ruegeria pomeroyi
  4a6d-assembly1_A  TM=5.421E-01  e=1.727E-01  Homo sapiens

Foldseek 3Di:
DPVVVVVVVVVVVVVVVVVVVVVVVVVVVVLLVVLLCVVVVCLVVVDKDDLVRSCVVNVDDSVSVVVSQVVCVVVQWDWDDDDRPIIIHHGD

Sequence (92 aa):
MKGKIEIWAAAVIHALGSINELQYERQQILDKEEVKIRILSILKTDRSLTNKEIRQLTEMNQKQVQRLIKELELDGVKIVGKGARTKYIYSP

Solvent-accessible surface area (backbone atoms only — not comparable to full-atom values): 5168 Å² total; per-residue (Å²): 124,67,72,66,58,54,52,52,51,53,52,50,53,53,51,53,53,55,50,52,51,55,50,52,54,50,48,55,50,51,59,50,52,52,51,50,50,54,52,50,58,51,22,66,68,82,37,71,45,36,72,66,55,50,28,70,75,65,74,44,52,71,70,55,48,55,52,52,51,62,59,38,39,80,76,17,41,41,82,44,77,63,77,95,62,33,30,34,34,58,60,115